Protein AF-A0AAV7SJK5-F1 (afdb_monomer_lite)

Secondary structure (DSSP, 8-state):
----PPPPPPS---------TTSSHHHHHHHHHHHHHHHHHHHHHHHHHHHHHHHHHHHHHHHHHHHHHHHHHHHHHHHHS-GGGTSTTS--S-------S---SS-S--

Organism: Pleurodeles waltl (NCBI:txid8319)

Foldseek 3Di:
DDPDDDDDDDPPDPPPDDDDPDDCVVVVVVVVVVVVVVVVVVVVVVVVVVVVVVVVVVVVVVVVVVVVVVVVVVVVVVVPDPPVPPPPPPPPDDDPDDDDDDDDPPDDDD

Structure (mmCIF, N/CA/C/O backbone):
data_AF-A0AAV7SJK5-F1
#
_entry.id   AF-A0AAV7SJK5-F1
#
loop_
_atom_site.group_PDB
_atom_site.id
_atom_site.type_symbol
_atom_site.label_atom_id
_atom_site.label_alt_id
_atom_site.label_comp_id
_atom_site.label_asym_id
_atom_site.label_entity_id
_atom_site.label_seq_id
_atom_site.pdbx_PDB_ins_code
_atom_site.Cartn_x
_atom_site.Cartn_y
_atom_site.Cartn_z
_atom_site.occupancy
_atom_site.B_iso_or_equiv
_atom_site.auth_seq_id
_atom_site.auth_comp_id
_atom_site.auth_asym_id
_atom_site.auth_atom_id
_atom_site.pdbx_PDB_model_num
ATOM 1 N N . MET A 1 1 ? 11.824 22.453 -6.307 1.00 51.12 1 MET A N 1
ATOM 2 C CA . MET A 1 1 ? 12.192 21.253 -7.081 1.00 51.12 1 MET A CA 1
ATOM 3 C C . MET A 1 1 ? 12.683 21.745 -8.422 1.00 51.12 1 MET A C 1
ATOM 5 O O . MET A 1 1 ? 11.901 22.342 -9.148 1.00 51.12 1 MET A O 1
ATOM 9 N N . MET A 1 2 ? 13.979 21.623 -8.677 1.00 55.75 2 MET A N 1
ATOM 10 C CA . MET A 1 2 ? 14.559 21.915 -9.983 1.00 55.75 2 MET A CA 1
ATOM 11 C C . MET A 1 2 ? 14.559 20.581 -10.726 1.00 55.75 2 MET A C 1
ATOM 13 O O . MET A 1 2 ? 15.216 19.632 -10.312 1.00 55.75 2 MET A O 1
ATOM 17 N N . CYS A 1 3 ? 13.684 20.450 -11.721 1.00 60.56 3 CYS A N 1
ATOM 18 C CA . CYS A 1 3 ? 13.744 19.332 -12.651 1.00 60.56 3 CYS A CA 1
ATOM 19 C C . CYS A 1 3 ? 14.939 19.604 -13.561 1.00 60.56 3 CYS A C 1
ATOM 21 O O . CYS A 1 3 ? 14.847 20.436 -14.462 1.00 60.56 3 CYS A O 1
ATOM 23 N N . GLU A 1 4 ? 16.066 18.964 -13.265 1.00 63.31 4 GLU A N 1
ATOM 24 C CA . GLU A 1 4 ? 17.280 19.084 -14.064 1.00 63.31 4 GLU A CA 1
ATOM 25 C C . GLU A 1 4 ? 16.990 18.547 -15.479 1.00 63.31 4 GLU A C 1
ATOM 27 O O . GLU A 1 4 ? 16.659 17.373 -15.664 1.00 63.31 4 GLU A O 1
ATOM 32 N N . VAL A 1 5 ? 17.041 19.435 -16.473 1.00 72.88 5 VAL A N 1
ATOM 33 C CA . VAL A 1 5 ? 16.828 19.125 -17.893 1.00 72.88 5 VAL A CA 1
ATOM 34 C C . VAL A 1 5 ? 18.023 18.323 -18.405 1.00 72.88 5 VAL A C 1
ATOM 36 O O . VAL A 1 5 ? 19.170 18.732 -18.232 1.00 72.88 5 VAL A O 1
ATOM 39 N N . MET A 1 6 ? 17.762 17.182 -19.044 1.00 75.62 6 MET A N 1
ATOM 40 C CA . MET A 1 6 ? 18.808 16.395 -19.702 1.00 75.62 6 MET A CA 1
ATOM 41 C C . MET A 1 6 ? 19.460 17.219 -20.823 1.00 75.62 6 MET A C 1
ATOM 43 O O . MET A 1 6 ? 18.732 17.810 -21.624 1.00 75.62 6 MET A O 1
ATOM 47 N N . PRO A 1 7 ? 20.801 17.284 -20.909 1.00 69.62 7 PRO A N 1
ATOM 48 C CA . PRO A 1 7 ? 21.457 18.047 -21.959 1.00 69.62 7 PRO A CA 1
ATOM 49 C C . PRO A 1 7 ? 21.188 17.409 -23.326 1.00 69.62 7 PRO A C 1
ATOM 51 O O . PRO A 1 7 ? 21.413 16.218 -23.531 1.00 69.62 7 PRO A O 1
ATOM 54 N N . THR A 1 8 ? 20.710 18.219 -24.265 1.00 64.94 8 THR A N 1
ATOM 55 C CA . THR A 1 8 ? 20.555 17.858 -25.674 1.00 64.94 8 THR A CA 1
ATOM 56 C C . THR A 1 8 ? 21.924 17.820 -26.351 1.00 64.94 8 THR A C 1
ATOM 58 O O . THR A 1 8 ? 22.709 18.759 -26.221 1.00 64.94 8 THR A O 1
ATOM 61 N N . ILE A 1 9 ? 22.221 16.743 -27.081 1.00 60.00 9 ILE A N 1
ATOM 62 C CA . ILE A 1 9 ? 23.425 16.644 -27.917 1.00 60.00 9 ILE A CA 1
ATOM 63 C C . ILE A 1 9 ? 23.211 17.409 -29.238 1.00 60.00 9 ILE A C 1
ATOM 65 O O . ILE A 1 9 ? 22.101 17.429 -29.767 1.00 60.00 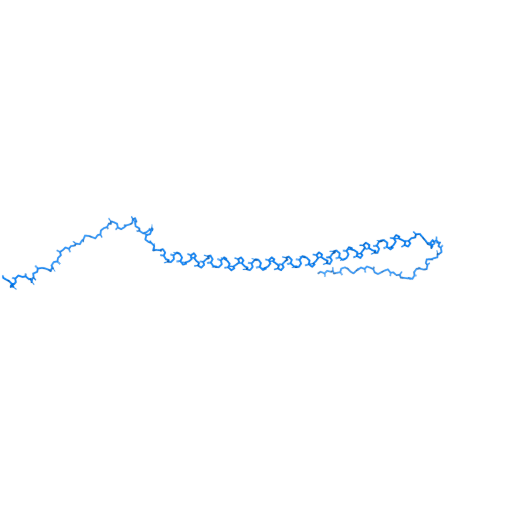9 ILE A O 1
ATOM 69 N N . ASN A 1 10 ? 24.255 18.056 -29.768 1.00 63.09 10 ASN A N 1
ATOM 70 C CA . ASN A 1 10 ? 24.212 18.785 -31.043 1.00 63.09 10 ASN A CA 1
ATOM 71 C C . ASN A 1 10 ? 24.517 17.847 -32.232 1.00 63.09 10 ASN A C 1
ATOM 73 O O . ASN A 1 10 ? 25.612 17.297 -32.317 1.00 63.09 10 ASN A O 1
ATOM 77 N N . GLU A 1 11 ? 23.588 17.754 -33.186 1.00 61.09 11 GLU A N 1
ATOM 78 C CA . GLU A 1 11 ? 23.609 16.877 -34.379 1.00 61.09 11 GLU A CA 1
ATOM 79 C C . GLU A 1 11 ? 24.487 17.382 -35.556 1.00 61.09 11 GLU A C 1
ATOM 81 O O . GLU A 1 11 ? 24.354 16.890 -36.671 1.00 61.09 11 GLU A O 1
ATOM 86 N N . ASP A 1 12 ? 25.377 18.365 -35.363 1.00 53.66 12 ASP A N 1
ATOM 87 C CA . ASP A 1 12 ? 26.119 19.007 -36.477 1.00 53.66 12 ASP A CA 1
ATOM 88 C C . ASP A 1 12 ? 27.648 18.867 -36.362 1.00 53.66 12 ASP A C 1
ATOM 90 O O . ASP A 1 12 ? 28.418 19.770 -36.680 1.00 53.66 12 ASP A O 1
ATOM 94 N N . THR A 1 13 ? 28.123 17.714 -35.882 1.00 52.44 13 THR A N 1
ATOM 95 C CA . THR A 1 13 ? 29.549 17.370 -36.005 1.00 52.44 13 THR A CA 1
ATOM 96 C C . THR A 1 13 ? 29.707 16.403 -37.177 1.00 52.44 13 THR A C 1
ATOM 98 O O . THR A 1 13 ? 29.322 15.240 -37.042 1.00 52.44 13 THR A O 1
ATOM 101 N N . PRO A 1 14 ? 30.257 16.816 -38.336 1.00 49.75 14 PRO A N 1
ATOM 102 C CA . PRO A 1 14 ? 30.494 15.897 -39.438 1.00 49.75 14 PRO A CA 1
ATOM 103 C C . PRO A 1 14 ? 31.614 14.932 -39.040 1.00 49.75 14 PRO A C 1
ATOM 105 O O . PRO A 1 14 ? 32.803 15.235 -39.174 1.00 49.75 14 PRO A O 1
ATOM 108 N N . LEU A 1 15 ? 31.214 13.761 -38.530 1.00 56.06 15 LEU A N 1
ATOM 109 C CA . LEU A 1 15 ? 32.050 12.582 -38.321 1.00 56.06 15 LEU A CA 1
ATOM 110 C C . LEU A 1 15 ? 32.662 12.183 -39.671 1.00 56.06 15 LEU A C 1
ATOM 112 O O . LEU A 1 15 ? 32.136 11.371 -40.433 1.00 56.06 15 LEU A O 1
ATOM 116 N N . SER A 1 16 ? 33.798 12.795 -39.984 1.00 49.31 16 SER A N 1
ATOM 117 C CA . SER A 1 16 ? 34.662 12.358 -41.063 1.00 49.31 16 SER A CA 1
ATOM 118 C C . SER A 1 16 ? 35.133 10.940 -40.750 1.00 49.31 16 SER A C 1
ATOM 120 O O . SER A 1 16 ? 35.999 10.722 -39.912 1.00 49.31 16 SER A O 1
ATOM 122 N N . GLN A 1 17 ? 34.546 9.987 -41.470 1.00 54.56 17 GLN A N 1
ATOM 123 C CA . GLN A 1 17 ? 35.272 8.904 -42.119 1.00 54.56 17 GLN A CA 1
ATOM 124 C C . GLN A 1 17 ? 36.183 8.058 -41.208 1.00 54.56 17 GLN A C 1
ATOM 126 O O . GLN A 1 17 ? 37.404 8.188 -41.236 1.00 54.56 17 GLN A O 1
ATOM 131 N N . ARG A 1 18 ? 35.615 7.045 -40.543 1.00 46.50 18 ARG A N 1
ATOM 132 C CA . ARG A 1 18 ? 36.273 5.728 -40.475 1.00 46.50 18 ARG A CA 1
ATOM 133 C C . ARG A 1 18 ? 35.247 4.621 -40.263 1.00 46.50 18 ARG A C 1
ATOM 135 O O . ARG A 1 18 ? 34.498 4.631 -39.298 1.00 46.50 18 ARG A O 1
ATOM 142 N N . GLY A 1 19 ? 35.182 3.708 -41.226 1.00 50.16 19 GLY A N 1
ATOM 143 C CA . GLY A 1 19 ? 34.113 2.729 -41.357 1.00 50.16 19 GLY A CA 1
ATOM 144 C C . GLY A 1 19 ? 34.024 1.678 -40.249 1.00 50.16 19 GLY A C 1
ATOM 145 O O . GLY A 1 19 ? 35.027 1.192 -39.731 1.00 50.16 19 GLY A O 1
ATOM 146 N N . SER A 1 20 ? 32.785 1.283 -39.972 1.00 49.66 20 SER A N 1
ATOM 147 C CA . SER A 1 20 ? 32.367 -0.091 -39.667 1.00 49.66 20 SER A CA 1
ATOM 148 C C . SER A 1 20 ? 30.844 -0.142 -39.690 1.00 49.66 20 SER A C 1
ATOM 150 O O . SER A 1 20 ? 30.170 -0.215 -38.669 1.00 49.66 20 SER A O 1
ATOM 152 N N . GLN A 1 21 ? 30.292 -0.066 -40.897 1.00 55.81 21 GLN A N 1
ATOM 153 C CA . GLN A 1 21 ? 28.971 -0.616 -41.159 1.00 55.81 21 GLN A CA 1
ATOM 154 C C . GLN A 1 21 ? 29.104 -2.139 -41.016 1.00 55.81 21 GLN A C 1
ATOM 156 O O . GLN A 1 21 ? 29.846 -2.714 -41.803 1.00 55.81 21 GLN A O 1
ATOM 161 N N . SER A 1 22 ? 28.459 -2.731 -39.997 1.00 55.91 22 SER A N 1
ATOM 162 C CA . SER A 1 22 ? 27.949 -4.126 -39.937 1.00 55.91 22 SER A CA 1
ATOM 163 C C . SER A 1 22 ? 28.168 -4.909 -38.629 1.00 55.91 22 SER A C 1
ATOM 165 O O . SER A 1 22 ? 27.692 -6.034 -38.557 1.00 55.91 22 SER A O 1
ATOM 167 N N . SER A 1 23 ? 28.845 -4.388 -37.594 1.00 53.78 23 SER A N 1
ATOM 168 C CA . SER A 1 23 ? 29.045 -5.149 -36.330 1.00 53.78 23 SER A CA 1
ATOM 169 C C . SER A 1 23 ? 28.657 -4.415 -35.038 1.00 53.78 23 SER A C 1
ATOM 171 O O . SER A 1 23 ? 28.730 -5.009 -33.969 1.00 53.78 23 SER A O 1
ATOM 173 N N . GLY A 1 24 ? 28.232 -3.148 -35.119 1.00 56.22 24 GLY A N 1
ATOM 174 C CA . GLY A 1 24 ? 27.710 -2.382 -33.972 1.00 56.22 24 GLY A CA 1
ATOM 175 C C . GLY A 1 24 ? 26.185 -2.443 -33.804 1.00 56.22 24 GLY A C 1
ATOM 176 O O . GLY A 1 24 ? 25.691 -2.261 -32.700 1.00 56.22 24 GLY A O 1
ATOM 177 N N . SER A 1 25 ? 25.448 -2.767 -34.876 1.00 61.72 25 SER A N 1
ATOM 178 C CA . SER A 1 25 ? 23.977 -2.704 -34.900 1.00 61.72 25 SER A CA 1
ATOM 179 C C . SER A 1 25 ? 23.310 -3.682 -33.931 1.00 61.72 25 SER A C 1
ATOM 181 O O . SER A 1 25 ? 22.311 -3.328 -33.319 1.00 61.72 25 SER A O 1
ATOM 183 N N . ASP A 1 26 ? 23.853 -4.892 -33.769 1.00 72.62 26 ASP A N 1
ATOM 184 C CA . ASP A 1 26 ? 23.244 -5.915 -32.906 1.00 72.62 26 ASP A CA 1
ATOM 185 C C . ASP A 1 26 ? 23.376 -5.570 -31.413 1.00 72.62 26 ASP A C 1
ATOM 187 O O . ASP A 1 26 ? 22.476 -5.850 -30.620 1.00 72.62 26 ASP A O 1
ATOM 191 N N . SER A 1 27 ? 24.484 -4.930 -31.024 1.00 76.94 27 SER A N 1
ATOM 192 C CA . SER A 1 27 ? 24.723 -4.485 -29.645 1.00 76.94 27 SER A CA 1
ATOM 193 C C . SER A 1 27 ? 23.863 -3.274 -29.280 1.00 76.94 27 SER A C 1
ATOM 195 O O . SER A 1 27 ? 23.321 -3.232 -28.176 1.00 76.94 27 SER A O 1
ATOM 197 N N . ASP A 1 28 ? 23.696 -2.327 -30.210 1.00 82.81 28 ASP A N 1
ATOM 198 C CA . ASP A 1 28 ? 22.818 -1.167 -30.018 1.00 82.81 28 ASP A CA 1
ATOM 199 C C . ASP A 1 28 ? 21.352 -1.610 -29.899 1.00 82.81 28 ASP A C 1
ATOM 201 O O . ASP A 1 28 ? 20.671 -1.235 -28.945 1.00 82.81 28 ASP A O 1
ATOM 205 N N . SER A 1 29 ? 20.888 -2.523 -30.762 1.00 89.38 29 SER A N 1
ATOM 206 C CA . SER A 1 29 ? 19.540 -3.099 -30.656 1.00 89.38 29 SER A CA 1
ATOM 207 C C . SER A 1 29 ? 19.322 -3.895 -29.363 1.00 89.38 29 SER A C 1
ATOM 209 O O . SER A 1 29 ? 18.237 -3.848 -28.782 1.00 89.38 29 SER A O 1
ATOM 211 N N . HIS A 1 30 ? 20.338 -4.612 -28.865 1.00 93.69 30 HIS A N 1
ATOM 212 C CA . HIS A 1 30 ? 20.241 -5.305 -27.577 1.00 93.69 30 HIS A CA 1
ATOM 213 C C . HIS A 1 30 ? 20.057 -4.324 -26.410 1.00 93.69 30 HIS A C 1
ATOM 215 O O . HIS A 1 30 ? 19.257 -4.579 -25.505 1.00 93.69 30 HIS A O 1
ATOM 221 N N . PHE A 1 31 ? 20.764 -3.191 -26.437 1.00 94.38 31 PHE A N 1
ATOM 222 C CA . PHE A 1 31 ? 20.644 -2.158 -25.413 1.00 94.38 31 PHE A CA 1
ATOM 223 C C . PHE A 1 31 ? 19.297 -1.425 -25.482 1.00 94.38 31 PHE A C 1
ATOM 225 O O . PHE A 1 31 ? 18.674 -1.193 -24.445 1.00 94.38 31 PHE A O 1
ATOM 232 N N . GLU A 1 32 ? 18.804 -1.126 -26.686 1.00 96.00 32 GLU A N 1
ATOM 233 C CA . GLU A 1 32 ? 17.460 -0.573 -26.895 1.00 96.00 32 GLU A CA 1
ATOM 234 C C . GLU A 1 32 ? 16.377 -1.507 -26.341 1.00 96.00 32 GLU A C 1
ATOM 236 O O . GLU A 1 32 ? 15.512 -1.073 -25.578 1.00 96.00 32 GLU A O 1
ATOM 241 N N . GLN A 1 33 ? 16.458 -2.808 -26.635 1.00 96.81 33 GLN A N 1
ATOM 242 C CA . GLN A 1 33 ? 15.506 -3.795 -26.124 1.00 96.81 33 GLN A CA 1
ATOM 243 C C . GLN A 1 33 ? 15.546 -3.898 -24.592 1.00 96.81 33 GLN A C 1
ATOM 245 O O . GLN A 1 33 ? 14.501 -4.007 -23.949 1.00 96.81 33 GLN A O 1
ATOM 250 N N . LEU A 1 34 ? 16.740 -3.843 -23.992 1.00 97.62 34 LEU A N 1
ATOM 251 C CA . LEU A 1 34 ? 16.892 -3.814 -22.538 1.00 97.62 34 LEU A CA 1
ATOM 252 C C . LEU A 1 34 ? 16.248 -2.559 -21.940 1.00 97.62 34 LEU A C 1
ATOM 254 O O . LEU A 1 34 ? 15.561 -2.655 -20.927 1.00 97.62 34 LEU A O 1
ATOM 258 N N . MET A 1 35 ? 16.434 -1.397 -22.568 1.00 97.19 35 MET A N 1
ATOM 259 C CA . MET A 1 35 ? 15.821 -0.149 -22.117 1.00 97.19 35 MET A CA 1
ATOM 260 C C . MET A 1 35 ? 14.292 -0.225 -22.155 1.00 97.19 35 MET A C 1
ATOM 262 O O . MET A 1 35 ? 13.652 0.163 -21.181 1.00 97.19 35 MET A O 1
ATOM 266 N N . VAL A 1 36 ? 13.711 -0.775 -23.226 1.00 97.88 36 VAL A N 1
ATOM 267 C CA . VAL A 1 36 ? 12.260 -1.002 -23.326 1.00 97.88 36 VAL A CA 1
ATOM 268 C C . VAL A 1 36 ? 11.781 -1.920 -22.203 1.00 97.88 36 VAL A C 1
ATOM 270 O O . VAL A 1 36 ? 10.874 -1.550 -21.465 1.00 97.88 36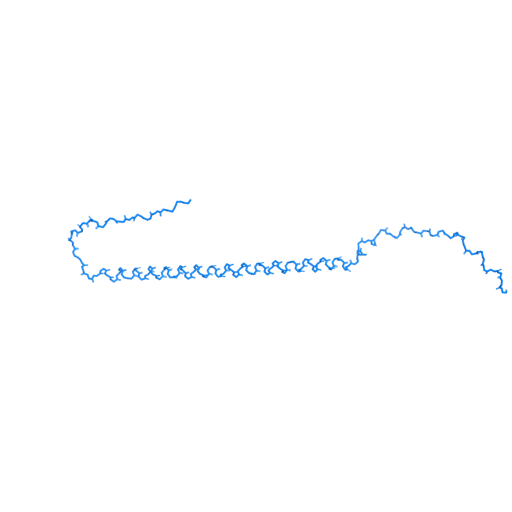 VAL A O 1
ATOM 273 N N . ASN A 1 37 ? 12.448 -3.059 -21.997 1.00 97.88 37 ASN A N 1
ATOM 274 C CA . ASN A 1 37 ? 12.081 -3.995 -20.933 1.00 97.88 37 ASN A CA 1
ATOM 275 C C . ASN A 1 37 ? 12.153 -3.341 -19.543 1.00 97.88 37 ASN A C 1
ATOM 277 O O . ASN A 1 37 ? 11.261 -3.534 -18.724 1.00 97.88 37 ASN A O 1
ATOM 281 N N . MET A 1 38 ? 13.188 -2.540 -19.280 1.00 98.44 38 MET A N 1
ATOM 282 C CA . MET A 1 38 ? 13.347 -1.829 -18.009 1.00 98.44 38 MET A CA 1
ATOM 283 C C . MET A 1 38 ? 12.253 -0.776 -17.788 1.00 98.44 38 MET A C 1
ATOM 285 O O . MET A 1 38 ? 11.800 -0.589 -16.657 1.00 98.44 38 MET A O 1
ATOM 289 N N . LEU A 1 39 ? 11.823 -0.077 -18.843 1.00 98.56 39 LEU A N 1
ATOM 290 C CA . LEU A 1 39 ? 10.719 0.882 -18.766 1.00 98.56 39 LEU A CA 1
ATOM 291 C C . LEU A 1 39 ? 9.381 0.170 -18.533 1.00 98.56 39 LEU A C 1
ATOM 293 O O . LEU A 1 39 ? 8.633 0.583 -17.649 1.00 98.56 39 LEU A O 1
ATOM 297 N N . ASP A 1 40 ? 9.133 -0.936 -19.232 1.00 98.62 40 ASP A N 1
ATOM 298 C CA . ASP A 1 40 ? 7.935 -1.757 -19.049 1.00 98.62 40 ASP A CA 1
ATOM 299 C C . ASP A 1 40 ? 7.863 -2.350 -17.635 1.00 98.62 40 ASP A C 1
ATOM 301 O O . ASP A 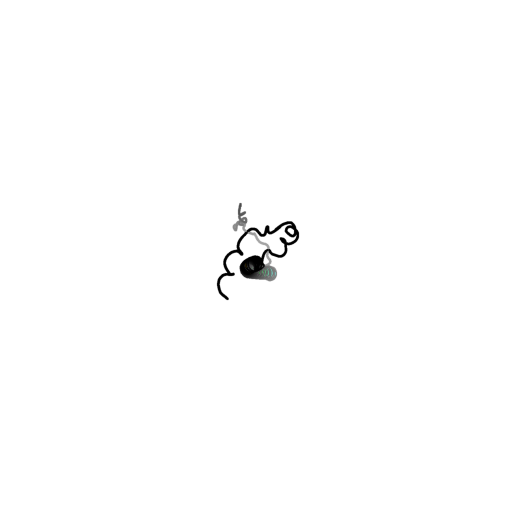1 40 ? 6.810 -2.344 -16.996 1.00 98.62 40 ASP A O 1
ATOM 305 N N . GLU A 1 41 ? 8.982 -2.860 -17.114 1.00 98.75 41 GLU A N 1
ATOM 306 C CA . GLU A 1 41 ? 9.062 -3.373 -15.746 1.00 98.75 41 GLU A CA 1
ATOM 307 C C . GLU A 1 41 ? 8.833 -2.269 -14.717 1.00 98.75 41 GLU A C 1
ATOM 309 O O . GLU A 1 41 ? 8.080 -2.472 -13.762 1.00 98.75 41 GLU A O 1
ATOM 314 N N . ARG A 1 42 ? 9.422 -1.085 -14.920 1.00 98.38 42 ARG A N 1
ATOM 315 C CA . ARG A 1 42 ? 9.169 0.077 -14.062 1.00 98.38 42 ARG A CA 1
ATOM 316 C C . ARG A 1 42 ? 7.686 0.431 -14.050 1.00 98.38 42 ARG A C 1
ATOM 318 O O . ARG A 1 42 ? 7.137 0.650 -12.973 1.00 98.38 42 ARG A O 1
ATOM 325 N N . ASP A 1 43 ? 7.047 0.492 -15.212 1.00 98.69 43 ASP A N 1
ATOM 326 C CA . ASP A 1 43 ? 5.642 0.877 -15.318 1.00 98.69 43 ASP A CA 1
ATOM 327 C C . ASP A 1 43 ? 4.736 -0.173 -14.647 1.00 98.69 43 ASP A C 1
ATOM 329 O O . ASP A 1 43 ? 3.898 0.185 -13.820 1.00 98.69 43 ASP A O 1
ATOM 333 N N . ARG A 1 44 ? 5.006 -1.473 -14.838 1.00 98.75 44 ARG A N 1
ATOM 334 C CA . ARG A 1 44 ? 4.320 -2.558 -14.105 1.00 98.75 44 ARG A CA 1
ATOM 335 C C . ARG A 1 44 ? 4.504 -2.473 -12.588 1.00 98.75 44 ARG A C 1
ATOM 337 O O . ARG A 1 44 ? 3.561 -2.721 -11.832 1.00 98.75 44 ARG A O 1
ATOM 344 N N . LEU A 1 45 ? 5.711 -2.146 -12.122 1.00 98.81 45 LEU A N 1
ATOM 345 C CA . LEU A 1 45 ? 5.991 -1.967 -10.695 1.00 98.81 45 LEU A CA 1
ATOM 346 C C . LEU A 1 45 ? 5.257 -0.751 -10.126 1.00 98.81 45 LEU A C 1
ATOM 348 O O . LEU A 1 45 ? 4.750 -0.823 -9.007 1.00 98.81 45 LEU A O 1
ATOM 352 N N . LEU A 1 46 ? 5.169 0.347 -10.881 1.00 98.81 46 LEU A N 1
ATOM 353 C CA . LEU A 1 46 ? 4.408 1.531 -10.482 1.00 98.81 46 LEU A CA 1
ATOM 354 C C . LEU A 1 46 ? 2.912 1.231 -10.373 1.00 98.81 46 LEU A C 1
ATOM 356 O O . LEU A 1 46 ? 2.283 1.680 -9.415 1.00 98.81 46 LEU A O 1
ATOM 360 N N . ASP A 1 47 ? 2.353 0.450 -11.293 1.00 98.75 47 ASP A N 1
ATOM 361 C CA . ASP A 1 47 ? 0.947 0.046 -11.232 1.00 98.75 47 ASP A CA 1
ATOM 362 C C . ASP A 1 47 ? 0.682 -0.883 -10.041 1.00 98.75 47 ASP A C 1
ATOM 364 O O . ASP A 1 47 ? -0.210 -0.617 -9.238 1.00 98.75 47 ASP A O 1
ATOM 368 N N . THR A 1 48 ? 1.547 -1.877 -9.817 1.00 98.69 48 THR A N 1
ATOM 369 C CA . THR A 1 48 ? 1.470 -2.753 -8.632 1.00 98.69 48 THR A CA 1
ATOM 370 C C . THR A 1 48 ? 1.571 -1.951 -7.327 1.00 98.69 48 THR A C 1
ATOM 372 O O . THR A 1 48 ? 0.858 -2.206 -6.354 1.00 98.69 48 THR A O 1
ATOM 375 N N . LEU A 1 49 ? 2.454 -0.950 -7.277 1.00 98.81 49 LEU A N 1
ATOM 376 C CA . LEU A 1 49 ? 2.599 -0.078 -6.114 1.00 98.81 49 LEU A CA 1
ATOM 377 C C . LEU A 1 49 ? 1.319 0.728 -5.850 1.00 98.81 49 LEU A C 1
ATOM 379 O O . LEU A 1 49 ? 0.903 0.844 -4.699 1.00 98.81 49 LEU A O 1
ATOM 383 N N . ARG A 1 50 ? 0.675 1.258 -6.894 1.00 98.81 50 ARG A N 1
ATOM 384 C CA . ARG A 1 50 ? -0.604 1.972 -6.760 1.00 98.81 50 ARG A CA 1
ATOM 385 C C . ARG A 1 50 ? -1.709 1.051 -6.254 1.00 98.81 50 ARG A C 1
ATOM 387 O O . ARG A 1 50 ? -2.356 1.379 -5.264 1.00 98.81 50 ARG A O 1
ATOM 394 N N . GLU A 1 51 ? -1.867 -0.126 -6.855 1.00 98.75 51 GLU A N 1
ATOM 395 C CA . GLU A 1 51 ? -2.880 -1.106 -6.443 1.00 98.75 51 GLU A CA 1
ATOM 396 C C . GLU A 1 51 ? -2.697 -1.545 -4.982 1.00 98.75 51 GLU A C 1
ATOM 398 O O . GLU A 1 51 ? -3.651 -1.599 -4.201 1.00 98.75 51 GLU A O 1
ATOM 403 N N . THR A 1 52 ? -1.456 -1.815 -4.570 1.00 98.75 52 THR A N 1
ATOM 404 C CA . THR A 1 52 ? -1.157 -2.190 -3.178 1.00 98.75 52 THR A CA 1
ATOM 405 C C . THR A 1 52 ? -1.433 -1.051 -2.198 1.00 98.75 52 THR A C 1
ATOM 407 O O . THR A 1 52 ? -1.957 -1.304 -1.111 1.00 98.75 52 THR A O 1
ATOM 410 N N . GLN A 1 53 ? -1.150 0.201 -2.569 1.00 98.81 53 GLN A N 1
ATOM 411 C CA . GLN A 1 53 ? -1.493 1.376 -1.763 1.00 98.81 53 GLN A CA 1
ATOM 412 C C . GLN A 1 53 ? -3.009 1.557 -1.627 1.00 98.81 53 GLN A C 1
ATOM 414 O O . GLN A 1 53 ? -3.497 1.815 -0.527 1.00 98.81 53 GLN A O 1
ATOM 419 N N . GLU A 1 54 ? -3.771 1.376 -2.704 1.00 98.81 54 GLU A N 1
ATOM 420 C CA . GLU A 1 54 ? -5.236 1.428 -2.666 1.00 98.81 54 GLU A CA 1
ATOM 421 C C . GLU A 1 54 ? -5.822 0.327 -1.776 1.00 98.81 54 GLU A C 1
ATOM 423 O O . GLU A 1 54 ? -6.664 0.599 -0.913 1.00 98.81 54 GLU A O 1
ATOM 428 N N . SER A 1 55 ? -5.324 -0.906 -1.908 1.00 98.56 55 SER A N 1
ATOM 429 C CA . SER A 1 55 ? -5.724 -2.018 -1.042 1.00 98.56 55 SER A CA 1
ATOM 430 C C . SER A 1 55 ? -5.382 -1.753 0.427 1.00 98.56 55 SER A C 1
ATOM 432 O O . SER A 1 55 ? -6.175 -2.086 1.314 1.00 98.56 55 SER A O 1
ATOM 434 N N . LEU A 1 56 ? -4.218 -1.159 0.708 1.00 98.81 56 LEU A N 1
ATOM 435 C CA . LEU A 1 56 ? -3.820 -0.779 2.063 1.00 98.81 56 LEU A CA 1
ATOM 436 C C . LEU A 1 56 ? -4.766 0.280 2.640 1.00 98.81 56 LEU A C 1
ATOM 438 O O . LEU A 1 56 ? -5.237 0.115 3.765 1.00 98.81 56 LEU A O 1
ATOM 442 N N . ASN A 1 57 ? -5.089 1.320 1.869 1.00 98.75 57 ASN A N 1
ATOM 443 C CA . ASN A 1 57 ? -6.028 2.365 2.279 1.00 98.75 57 ASN A CA 1
ATOM 444 C C . ASN A 1 57 ? -7.410 1.778 2.610 1.00 98.75 57 ASN A C 1
ATOM 446 O O . ASN A 1 57 ? -7.998 2.107 3.641 1.00 98.75 57 ASN A O 1
ATOM 450 N N . LEU A 1 58 ? -7.914 0.848 1.790 1.00 98.75 58 LEU A N 1
ATOM 451 C CA . LEU A 1 58 ? -9.181 0.163 2.060 1.00 98.75 58 LEU A CA 1
ATOM 452 C C . LEU A 1 58 ? -9.125 -0.668 3.351 1.00 98.75 58 LEU A C 1
ATOM 454 O O . LEU A 1 58 ? -10.070 -0.657 4.142 1.00 98.75 58 LEU A O 1
ATOM 458 N N . ALA A 1 59 ? -8.025 -1.387 3.584 1.00 98.69 59 ALA A N 1
ATOM 459 C CA . ALA A 1 59 ? -7.838 -2.167 4.805 1.00 98.69 59 ALA A CA 1
ATOM 460 C C . ALA A 1 59 ? -7.768 -1.270 6.053 1.00 98.69 59 ALA A C 1
ATOM 462 O O . ALA A 1 59 ? -8.355 -1.603 7.082 1.00 98.69 59 ALA A O 1
ATOM 463 N N . GLN A 1 60 ? -7.108 -0.113 5.952 1.00 98.81 60 GLN A N 1
ATOM 464 C CA . GLN A 1 60 ? -7.050 0.887 7.019 1.00 98.81 60 GLN A CA 1
ATOM 465 C C . GLN A 1 60 ? -8.429 1.474 7.333 1.00 98.81 60 GLN A C 1
ATOM 467 O O . GLN A 1 60 ? -8.766 1.616 8.507 1.00 98.81 60 GLN A O 1
ATOM 472 N N . GLN A 1 61 ? -9.253 1.753 6.319 1.00 98.81 61 GLN A N 1
ATOM 473 C CA . GLN A 1 61 ? -10.625 2.215 6.540 1.00 98.81 61 GLN A CA 1
ATOM 474 C C . GLN A 1 61 ? -11.448 1.165 7.297 1.00 98.81 61 GLN A C 1
ATOM 476 O O . GLN A 1 61 ? -12.055 1.475 8.318 1.00 98.81 61 GLN A O 1
ATOM 481 N N . ARG A 1 62 ? -11.388 -0.101 6.865 1.00 98.69 62 ARG A N 1
ATOM 482 C CA . ARG A 1 62 ? -12.077 -1.204 7.558 1.00 98.69 62 ARG A CA 1
ATOM 483 C C . ARG A 1 62 ? -11.605 -1.370 8.999 1.00 98.69 62 ARG A C 1
ATOM 485 O O . ARG A 1 62 ? -12.407 -1.664 9.878 1.00 98.69 62 ARG A O 1
ATOM 492 N N . LEU A 1 63 ? -10.309 -1.192 9.250 1.00 98.69 63 LEU A N 1
ATOM 493 C CA . LEU A 1 63 ? -9.765 -1.233 10.603 1.00 98.69 63 LEU A CA 1
ATOM 494 C C . LEU A 1 63 ? -10.379 -0.135 11.483 1.00 98.69 63 LEU A C 1
ATOM 496 O O . LEU A 1 63 ? -10.716 -0.411 12.632 1.00 98.69 63 LEU A O 1
ATOM 500 N N . GLN A 1 64 ? -10.557 1.076 10.952 1.00 98.81 64 GLN A N 1
ATOM 501 C CA . GLN A 1 64 ? -11.196 2.170 11.685 1.00 98.81 64 GLN A CA 1
ATOM 502 C C . GLN A 1 64 ? -12.667 1.882 11.992 1.00 98.81 64 GLN A C 1
ATOM 504 O O . GLN A 1 64 ? -13.107 2.138 13.113 1.00 98.81 64 GLN A O 1
ATOM 509 N N . ASP A 1 65 ? -13.399 1.287 11.051 1.00 98.62 65 ASP A N 1
ATOM 510 C CA . ASP A 1 65 ? -14.789 0.878 11.270 1.00 98.62 65 ASP A CA 1
ATOM 511 C C . ASP A 1 65 ? -14.875 -0.170 12.400 1.00 98.62 65 ASP A C 1
ATOM 513 O O . ASP A 1 65 ? -15.653 -0.027 13.343 1.00 98.62 65 ASP A O 1
ATOM 517 N N . VAL A 1 66 ? -13.988 -1.173 12.389 1.00 98.69 66 VAL A N 1
ATOM 518 C CA . VAL A 1 66 ? -13.905 -2.193 13.452 1.00 98.69 66 VAL A CA 1
ATOM 519 C C . VAL A 1 66 ? -13.518 -1.585 14.806 1.00 98.69 66 VAL A C 1
ATOM 521 O O . VAL A 1 66 ? -14.042 -1.995 15.844 1.00 98.69 66 VAL A O 1
ATOM 524 N N . ILE A 1 67 ? -12.605 -0.609 14.829 1.00 98.62 67 ILE A N 1
ATOM 525 C CA . ILE A 1 67 ? -12.235 0.126 16.048 1.00 98.62 67 ILE A CA 1
ATOM 526 C C . ILE A 1 67 ? -13.447 0.876 16.606 1.00 98.62 67 ILE A C 1
ATOM 528 O O . ILE A 1 67 ? -13.706 0.808 17.809 1.00 98.62 67 ILE A O 1
ATOM 532 N N . TYR A 1 68 ? -14.206 1.550 15.741 1.00 98.69 68 TYR A N 1
ATOM 533 C CA . TYR A 1 68 ? -15.420 2.253 16.132 1.00 98.69 68 TYR A CA 1
ATOM 534 C C . TYR A 1 68 ? -16.458 1.299 16.736 1.00 98.69 68 TYR A C 1
ATOM 536 O O . TYR A 1 68 ? -16.993 1.576 17.816 1.00 98.69 68 TYR A O 1
ATOM 544 N N . ASP A 1 69 ? -16.701 0.157 16.091 1.00 98.50 69 ASP A N 1
ATOM 545 C CA . ASP A 1 69 ? -17.641 -0.858 16.570 1.00 98.50 69 ASP A CA 1
ATOM 546 C C . ASP A 1 69 ? -17.212 -1.432 17.920 1.00 98.50 69 ASP A C 1
ATOM 548 O O . ASP A 1 69 ? -18.021 -1.512 18.850 1.00 98.50 69 ASP A O 1
ATOM 552 N N . ARG A 1 70 ? -15.923 -1.758 18.075 1.00 98.31 70 ARG A N 1
ATOM 553 C CA . ARG A 1 70 ? -15.350 -2.195 19.354 1.00 98.31 70 ARG A CA 1
ATOM 554 C C . ARG A 1 70 ? -15.605 -1.162 20.449 1.00 98.31 70 ARG A C 1
ATOM 556 O O . ARG A 1 70 ? -16.061 -1.525 21.531 1.00 98.31 70 ARG A O 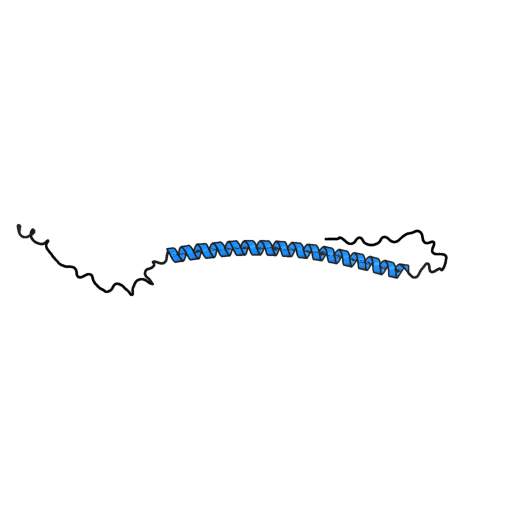1
ATOM 563 N N . ASP A 1 71 ? -15.331 0.112 20.187 1.00 98.25 71 ASP A N 1
ATOM 564 C CA . ASP A 1 71 ? -15.495 1.177 21.180 1.00 98.25 71 ASP A CA 1
ATOM 565 C C . ASP A 1 71 ? -16.975 1.421 21.514 1.00 98.25 71 ASP A C 1
ATOM 567 O O . ASP A 1 71 ? -17.324 1.690 22.666 1.00 98.25 71 ASP A O 1
ATOM 571 N N . SER A 1 72 ? -17.864 1.294 20.526 1.00 97.69 72 SER A N 1
ATOM 572 C CA . SER A 1 72 ? -19.314 1.334 20.722 1.00 97.69 72 SER A CA 1
ATOM 573 C C . SER A 1 72 ? -19.788 0.201 21.634 1.00 97.69 72 SER A C 1
ATOM 575 O O . SER A 1 72 ? -20.466 0.456 22.633 1.00 97.69 72 SER A O 1
ATOM 577 N N . LEU A 1 73 ? -19.372 -1.036 21.354 1.00 97.19 73 LEU A N 1
ATOM 578 C CA . LEU A 1 73 ? -19.697 -2.207 22.167 1.00 97.19 73 LEU A CA 1
ATOM 579 C C . LEU A 1 73 ? -19.111 -2.103 23.578 1.00 97.19 73 LEU A C 1
ATOM 581 O O . LEU A 1 73 ? -19.798 -2.410 24.551 1.00 97.19 73 LEU A O 1
ATOM 585 N N . GLN A 1 74 ? -17.882 -1.602 23.718 1.00 96.12 74 GLN A N 1
ATOM 586 C CA . GLN A 1 74 ? -17.256 -1.383 25.021 1.00 96.12 74 GLN A CA 1
ATOM 587 C C . GLN A 1 74 ? -18.045 -0.369 25.859 1.00 96.12 74 GLN A C 1
ATOM 589 O O . GLN A 1 74 ? -18.254 -0.586 27.053 1.00 96.12 74 GLN A O 1
ATOM 594 N N . ARG A 1 75 ? -18.524 0.725 25.248 1.00 95.69 75 ARG A N 1
ATOM 595 C CA . ARG A 1 75 ? -19.402 1.689 25.931 1.00 95.69 75 ARG A CA 1
ATOM 596 C C . ARG A 1 75 ? -20.718 1.047 26.359 1.00 95.69 75 ARG A C 1
ATOM 598 O O . ARG A 1 75 ? -21.134 1.252 27.496 1.00 95.69 75 ARG A O 1
ATOM 605 N N . GLN A 1 76 ? -21.344 0.255 25.486 1.00 96.00 76 GLN A N 1
ATOM 606 C CA . GLN A 1 76 ? -22.581 -0.460 25.810 1.00 96.00 76 GLN A CA 1
ATOM 607 C C . GLN A 1 76 ? -22.378 -1.409 26.994 1.00 96.00 76 GLN A C 1
ATOM 609 O O . GLN A 1 76 ? -23.144 -1.350 27.954 1.00 96.00 76 GLN A O 1
ATOM 614 N N . LEU A 1 77 ? -21.303 -2.200 26.983 1.00 92.94 77 LEU A N 1
ATOM 615 C CA . LEU A 1 77 ? -20.940 -3.094 28.082 1.00 92.94 77 LEU A CA 1
ATOM 616 C C . LEU A 1 77 ? -20.753 -2.322 29.394 1.00 92.94 77 LEU A C 1
ATOM 618 O O . LEU A 1 77 ? -21.358 -2.673 30.403 1.00 92.94 77 LEU A O 1
ATOM 622 N N . ASN A 1 78 ? -19.978 -1.235 29.369 1.00 91.06 78 ASN A N 1
ATOM 623 C CA . ASN A 1 78 ? -19.737 -0.402 30.549 1.00 91.06 78 ASN A CA 1
ATOM 624 C C . ASN A 1 78 ? -21.026 0.239 31.090 1.00 91.06 78 ASN A C 1
ATOM 626 O O . ASN A 1 78 ? -21.142 0.441 32.293 1.00 91.06 78 ASN A O 1
ATOM 630 N N . SER A 1 79 ? -21.988 0.560 30.221 1.00 89.44 79 SER A N 1
ATOM 631 C CA . SER A 1 79 ? -23.292 1.099 30.631 1.00 89.44 79 SER A CA 1
ATOM 632 C C . SER A 1 79 ? -24.261 0.028 31.144 1.00 89.44 79 SER A C 1
ATOM 634 O O . SER A 1 79 ? -25.130 0.326 31.960 1.00 89.44 79 SER A O 1
ATOM 636 N N . ALA A 1 80 ? -24.112 -1.214 30.674 1.00 83.38 80 ALA A N 1
ATOM 637 C CA . ALA A 1 80 ? -24.947 -2.348 31.051 1.00 83.38 80 ALA A CA 1
ATOM 638 C C . ALA A 1 80 ? -24.460 -3.043 32.333 1.00 83.38 80 ALA A C 1
ATOM 640 O O . ALA A 1 80 ? -25.256 -3.694 33.011 1.00 83.38 80 ALA A O 1
ATOM 641 N N . LEU A 1 81 ? -23.175 -2.911 32.687 1.00 75.69 81 LEU A N 1
ATOM 642 C CA . LEU A 1 81 ? -22.674 -3.360 33.981 1.00 75.69 81 LEU A CA 1
ATOM 643 C C . LEU A 1 81 ? -23.086 -2.347 35.060 1.00 75.69 81 LEU A C 1
ATOM 645 O O . LEU A 1 81 ? -22.639 -1.200 35.028 1.00 75.69 81 LEU A O 1
ATOM 649 N N . PRO A 1 82 ? -23.900 -2.737 36.056 1.00 61.12 82 PRO A N 1
ATOM 650 C CA . PRO A 1 82 ? -24.169 -1.861 37.183 1.00 61.12 82 PRO A CA 1
ATOM 651 C C . PRO A 1 82 ? -22.849 -1.558 37.906 1.00 61.12 82 PRO A C 1
ATOM 653 O O . PRO A 1 82 ? -22.085 -2.472 38.216 1.00 61.12 82 PRO A O 1
ATOM 656 N N . GLN A 1 83 ? -22.621 -0.289 38.258 1.00 60.19 83 GLN A N 1
ATOM 657 C CA . GLN A 1 83 ? -21.487 0.230 39.058 1.00 60.19 83 GLN A CA 1
ATOM 658 C C . GLN A 1 83 ? -21.357 -0.412 40.470 1.00 60.19 83 GLN A C 1
ATOM 660 O O . GLN A 1 83 ? -20.613 0.053 41.329 1.00 60.19 83 GLN A O 1
ATOM 665 N N . CYS A 1 84 ? -22.088 -1.495 40.740 1.00 49.06 84 CYS A N 1
ATOM 666 C CA . CYS A 1 84 ? -22.207 -2.195 42.015 1.00 49.06 84 CYS A CA 1
ATOM 667 C C . CYS A 1 84 ? -20.917 -2.936 42.437 1.00 49.06 84 CYS A C 1
ATOM 669 O O . CYS A 1 84 ? -20.777 -3.324 43.596 1.00 49.06 84 CYS A O 1
ATOM 671 N N . GLY A 1 85 ? -19.954 -3.117 41.524 1.00 57.59 85 GLY A N 1
ATOM 672 C CA . GLY A 1 85 ? -18.706 -3.844 41.788 1.00 57.59 85 GLY A CA 1
ATOM 673 C C . GLY A 1 85 ? -17.620 -3.059 42.534 1.00 57.59 85 GLY A C 1
ATOM 674 O O . GLY A 1 85 ? -16.719 -3.674 43.097 1.00 57.59 85 GLY A O 1
ATOM 675 N N . THR A 1 86 ? -17.690 -1.725 42.578 1.00 50.28 86 THR A N 1
ATOM 676 C CA . THR A 1 86 ? -16.656 -0.876 43.212 1.00 50.28 86 THR A CA 1
ATOM 677 C C . THR A 1 86 ? -17.184 0.001 44.353 1.00 50.28 86 THR A C 1
ATOM 679 O O . THR A 1 86 ? -16.392 0.635 45.043 1.00 50.28 86 THR A O 1
ATOM 682 N N . GLY A 1 87 ? -18.497 -0.009 44.621 1.00 49.03 87 GLY A N 1
ATOM 683 C CA . GLY A 1 87 ? -19.130 0.769 45.700 1.00 49.03 87 GLY A CA 1
ATOM 684 C C . GLY A 1 87 ? -19.369 0.028 47.025 1.00 49.03 87 GLY A C 1
ATOM 685 O O . GLY A 1 87 ? -19.698 0.657 48.025 1.00 49.03 87 GLY A O 1
ATOM 686 N N . ASN A 1 88 ? -19.184 -1.294 47.091 1.00 47.31 88 ASN A N 1
ATOM 687 C CA . ASN A 1 88 ? -19.595 -2.102 48.254 1.00 47.31 88 ASN A CA 1
ATOM 688 C C . ASN A 1 88 ? -18.473 -2.424 49.265 1.00 47.31 88 ASN A C 1
ATOM 690 O O . ASN A 1 88 ? -18.438 -3.518 49.827 1.00 47.31 88 ASN A O 1
ATOM 694 N N . GLN A 1 89 ? -17.571 -1.476 49.540 1.00 49.31 89 GLN A N 1
ATOM 695 C CA . GLN A 1 89 ? -16.693 -1.534 50.727 1.00 49.31 89 GLN A CA 1
ATOM 696 C C . GLN A 1 89 ? -16.918 -0.386 51.734 1.00 49.31 89 GLN A C 1
ATOM 698 O O . GLN A 1 89 ? -16.322 -0.414 52.805 1.00 49.31 89 GLN A O 1
ATOM 703 N N . GLY A 1 90 ? -17.803 0.582 51.452 1.00 46.84 90 GLY A N 1
ATOM 704 C CA . GLY A 1 90 ? -17.961 1.783 52.290 1.00 46.84 90 GLY A CA 1
ATOM 705 C C . GLY A 1 90 ? -19.169 1.834 53.237 1.00 46.84 90 GLY A C 1
ATOM 706 O O . GLY A 1 90 ? -19.080 2.473 54.278 1.00 46.84 90 GLY A O 1
ATOM 707 N N . GLU A 1 91 ? -20.293 1.174 52.936 1.00 48.19 91 GLU A N 1
ATOM 708 C CA . GLU A 1 91 ? -21.577 1.507 53.593 1.00 48.19 91 GLU A CA 1
ATOM 709 C C . GLU A 1 91 ? -22.208 0.358 54.403 1.00 48.19 91 GLU A C 1
ATOM 711 O O . GLU A 1 91 ? -23.410 0.117 54.360 1.00 48.19 91 GLU A O 1
ATOM 716 N N . ARG A 1 92 ? -21.412 -0.341 55.225 1.00 45.88 92 ARG A N 1
ATOM 717 C CA . ARG A 1 92 ? -21.943 -1.130 56.365 1.00 45.88 92 ARG A CA 1
ATOM 718 C C . ARG A 1 92 ? -21.822 -0.376 57.692 1.00 45.88 92 ARG A C 1
ATOM 720 O O . ARG A 1 92 ? -21.513 -0.964 58.724 1.00 45.88 92 ARG A O 1
ATOM 727 N N . GLY A 1 93 ? -22.045 0.934 57.669 1.00 50.31 93 GLY A N 1
ATOM 728 C CA . GLY A 1 93 ? -21.831 1.811 58.817 1.00 50.31 93 GLY A CA 1
ATOM 729 C C . GLY A 1 93 ? -22.955 2.815 59.012 1.00 50.31 93 GLY A C 1
ATOM 730 O O . GLY A 1 93 ? -22.738 4.005 58.852 1.00 50.31 93 GLY A O 1
ATOM 731 N N . GLY A 1 94 ? -24.136 2.347 59.416 1.00 50.72 94 GLY A N 1
ATOM 732 C CA . GLY A 1 94 ? -25.093 3.203 60.118 1.00 50.72 94 GLY A CA 1
ATOM 733 C C . GLY A 1 94 ? -26.377 3.527 59.368 1.00 50.72 94 GLY A C 1
ATOM 734 O O . GLY A 1 94 ? -26.509 4.584 58.773 1.00 50.72 94 GLY A O 1
ATOM 735 N N . VAL A 1 95 ? -27.396 2.695 59.575 1.00 46.78 95 VAL A N 1
ATOM 736 C CA . VAL A 1 95 ? -28.771 3.193 59.697 1.00 46.78 95 VAL A CA 1
ATOM 737 C C . VAL A 1 95 ? -29.377 2.532 60.934 1.00 46.78 95 VAL A C 1
ATOM 739 O O . VAL A 1 95 ? -29.945 1.445 60.885 1.00 46.78 95 VAL A O 1
ATOM 742 N N . ARG A 1 96 ? -29.181 3.179 62.089 1.00 51.75 96 ARG A N 1
ATOM 743 C CA . ARG A 1 96 ? -29.956 2.918 63.306 1.00 51.75 96 ARG A CA 1
ATOM 744 C C . ARG A 1 96 ? -31.352 3.492 63.059 1.00 51.75 96 ARG A C 1
ATOM 746 O O . ARG A 1 96 ? -31.534 4.703 63.114 1.00 51.75 96 ARG A O 1
ATOM 753 N N . VAL A 1 97 ? -32.323 2.638 62.749 1.00 45.44 97 VAL A N 1
ATOM 754 C CA . VAL A 1 97 ? -33.729 3.047 62.650 1.00 45.44 97 VAL A CA 1
ATOM 755 C C . VAL A 1 97 ? -34.275 3.199 64.071 1.00 45.44 97 VAL A C 1
ATOM 757 O O . VAL A 1 97 ? -34.470 2.213 64.778 1.00 45.44 97 VAL A O 1
ATOM 760 N N . HIS A 1 98 ? -34.478 4.445 64.498 1.00 37.03 98 HIS A N 1
ATOM 761 C CA . HIS A 1 98 ? -35.292 4.795 65.663 1.00 37.03 98 HIS A CA 1
ATOM 762 C C . HIS A 1 98 ? -36.748 4.351 65.419 1.00 37.03 98 HIS A C 1
ATOM 764 O O . HIS A 1 98 ? -37.337 4.797 64.432 1.00 37.03 98 HIS A O 1
ATOM 770 N N . PRO A 1 99 ? -37.372 3.519 66.277 1.00 42.50 99 PRO A N 1
ATOM 771 C CA . PRO A 1 99 ? -38.790 3.223 66.166 1.00 42.50 99 PRO A CA 1
ATOM 772 C C . PRO A 1 99 ? -39.565 4.202 67.053 1.00 42.50 99 PRO A C 1
ATOM 774 O O . PRO A 1 99 ? -39.785 3.932 68.230 1.00 42.50 99 PRO A O 1
ATOM 777 N N . GLU A 1 100 ? -39.993 5.343 66.512 1.00 43.28 100 GLU A N 1
ATOM 778 C CA . GLU A 1 100 ? -40.973 6.190 67.198 1.00 43.28 100 GLU A CA 1
ATOM 779 C C . GLU A 1 100 ? -42.289 6.284 66.420 1.00 43.28 100 GLU A C 1
ATOM 781 O O . GLU A 1 100 ? -42.365 6.800 65.309 1.00 43.28 100 GLU A O 1
ATOM 786 N N . LYS A 1 101 ? -43.324 5.781 67.103 1.00 48.75 101 LYS A N 1
ATOM 787 C CA . LYS A 1 101 ? -44.736 6.176 67.051 1.00 48.75 101 LYS A CA 1
AT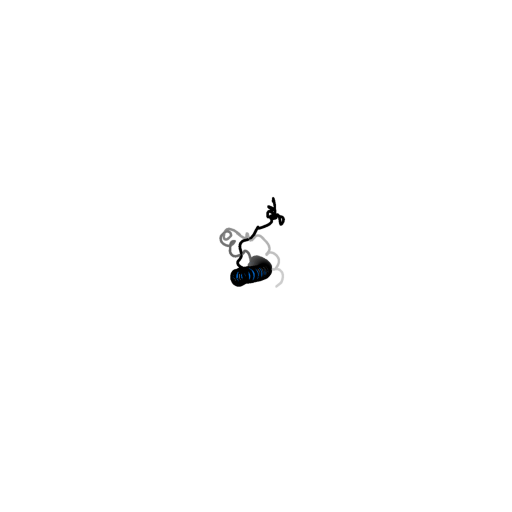OM 788 C C . LYS A 1 101 ? -45.466 5.998 65.721 1.00 48.75 101 LYS A C 1
ATOM 790 O O . LYS A 1 101 ? -45.631 6.937 64.953 1.00 48.75 101 LYS A O 1
ATOM 795 N N . LYS A 1 102 ? -46.050 4.807 65.550 1.00 49.41 102 LYS A N 1
ATOM 796 C CA . LYS A 1 102 ? -47.376 4.621 64.922 1.00 49.41 102 LYS A CA 1
ATOM 797 C C . LYS A 1 102 ? -47.898 3.198 65.153 1.00 49.41 102 LYS A C 1
ATOM 799 O O . LYS A 1 102 ? -47.908 2.383 64.241 1.00 49.41 102 LYS A O 1
ATOM 804 N N . LYS A 1 103 ? -48.295 2.886 66.391 1.00 45.09 103 LYS A N 1
ATOM 805 C CA . LYS A 1 103 ? -49.176 1.746 66.717 1.00 45.09 103 LYS A CA 1
ATOM 806 C C . LYS A 1 103 ? -50.003 2.062 67.963 1.00 45.09 103 LYS A C 1
ATOM 808 O O . LYS A 1 103 ? -49.928 1.378 68.970 1.00 45.09 103 LYS A O 1
ATOM 813 N N . GLU A 1 104 ? -50.773 3.129 67.875 1.00 52.66 104 GLU A N 1
ATOM 814 C CA . GLU A 1 104 ? -51.942 3.343 68.717 1.00 52.66 104 GLU A CA 1
ATOM 815 C C . GLU A 1 104 ? -53.025 3.730 67.714 1.00 52.66 104 GLU A C 1
ATOM 817 O O . GLU A 1 104 ? -52.913 4.795 67.124 1.00 52.66 104 GLU A O 1
ATOM 822 N N . GLU A 1 105 ? -53.887 2.766 67.368 1.00 51.53 105 GLU A N 1
ATOM 823 C CA . GLU A 1 105 ? -55.189 2.888 66.669 1.00 51.53 105 GLU A CA 1
ATOM 824 C C . GLU A 1 105 ? -55.527 1.595 65.896 1.00 51.53 105 GLU A C 1
ATOM 826 O O . GLU A 1 105 ? -55.926 1.655 64.748 1.00 51.53 105 GLU A O 1
ATOM 831 N N . ILE A 1 106 ? -55.361 0.396 66.476 1.00 49.91 106 ILE A N 1
ATOM 832 C CA . ILE A 1 106 ? -56.189 -0.773 66.101 1.00 49.9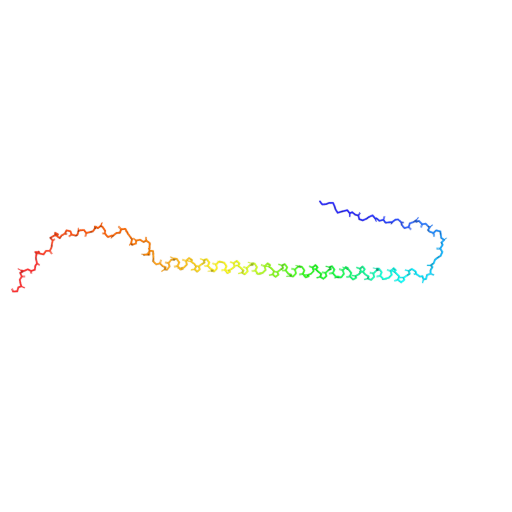1 106 ILE A CA 1
ATOM 833 C C . ILE A 1 106 ? -56.346 -1.690 67.329 1.00 49.91 106 ILE A C 1
ATOM 835 O O . ILE A 1 106 ? -55.951 -2.849 67.317 1.00 49.91 106 ILE A O 1
ATOM 839 N N . GLU A 1 107 ? -56.902 -1.162 68.417 1.00 53.91 107 GLU A N 1
ATOM 840 C CA . GLU A 1 107 ? -57.519 -1.990 69.466 1.00 53.91 107 GLU A CA 1
ATOM 841 C C . GLU A 1 107 ? -58.798 -1.310 69.964 1.00 53.91 107 GLU A C 1
ATOM 843 O O . GLU A 1 107 ? -58.993 -1.009 71.132 1.00 53.91 107 GLU A O 1
ATOM 848 N N . VAL A 1 108 ? -59.686 -1.009 69.020 1.00 53.03 108 VAL A N 1
ATOM 849 C CA . VAL A 1 108 ? -61.110 -0.821 69.292 1.00 53.03 108 VAL A CA 1
ATOM 850 C C . VAL A 1 108 ? -61.825 -1.555 68.169 1.00 53.03 108 VAL A C 1
ATOM 852 O O . VAL A 1 108 ? -61.838 -1.068 67.041 1.00 53.03 108 VAL A O 1
ATOM 855 N N . LYS A 1 109 ? -62.380 -2.729 68.496 1.00 46.38 109 LYS A N 1
ATOM 856 C CA . LYS A 1 109 ? -63.172 -3.676 67.676 1.00 46.38 109 LYS A CA 1
ATOM 857 C C . LYS A 1 109 ? -62.498 -5.037 67.465 1.00 46.38 109 LYS A C 1
ATOM 859 O O . LYS A 1 109 ? -62.130 -5.389 66.344 1.00 46.38 109 LYS A O 1
ATOM 864 N N . LYS A 1 110 ? -62.472 -5.849 68.519 1.00 41.69 110 LYS A N 1
ATOM 865 C CA . LYS A 1 110 ? -63.057 -7.196 68.476 1.00 41.69 110 LYS A CA 1
ATOM 866 C C . LYS A 1 110 ? -63.320 -7.720 69.875 1.00 41.69 110 LYS A C 1
ATOM 868 O O . LYS A 1 110 ? -62.498 -7.414 70.758 1.00 41.69 110 LYS A O 1
#

Sequence (110 aa):
MMCEVMPTINEDTPLSQRGSQSSGSDSDSHFEQLMVNMLDERDRLLDTLRETQESLNLAQQRLQDVIYDRDSLQRQLNSALPQCGTGNQGERGGVRVHPEKKKEEIEVKK

pLDDT: mean 74.84, std 22.39, range [37.03, 98.81]

Radius of gyration: 44.47 Å; chains: 1; bounding box: 99×29×112 Å